Protein AF-A0A964KS45-F1 (afdb_monomer_lite)

Foldseek 3Di:
DDDDDDDDDDDDPDDDDDDDDDDDDDDDDDDDDDDDDDPPDPPPPPPPPPVPPPCPDLVVVVVVCVVVVPPPDPDDDDDPVRVVVLVVVQVVVVVVDVDRDDSVNVVVVVVVVLVVQCVVPVCPGSVNVVVVVD

Structure (mmCIF, N/CA/C/O backbone):
data_AF-A0A964KS45-F1
#
_entry.id   AF-A0A964KS45-F1
#
loop_
_atom_site.group_PDB
_atom_site.id
_atom_site.type_symbol
_atom_site.label_atom_id
_atom_site.label_alt_id
_atom_site.label_comp_id
_atom_site.label_asym_id
_atom_site.label_entity_id
_atom_site.label_seq_id
_atom_site.pdbx_PDB_ins_code
_atom_site.Cartn_x
_atom_site.Cartn_y
_atom_site.Cartn_z
_atom_site.occupancy
_atom_site.B_iso_or_equiv
_atom_site.auth_seq_id
_atom_site.auth_comp_id
_atom_site.auth_asym_id
_atom_site.auth_atom_id
_atom_site.pdbx_PDB_model_num
ATOM 1 N N . MET A 1 1 ? -44.776 -3.844 -13.456 1.00 43.22 1 MET A N 1
ATOM 2 C CA . MET A 1 1 ? -44.529 -2.908 -14.577 1.00 43.22 1 MET A CA 1
ATOM 3 C C . MET A 1 1 ? -43.074 -2.447 -14.522 1.00 43.22 1 MET A C 1
ATOM 5 O O . MET A 1 1 ? -42.723 -1.796 -13.544 1.00 43.22 1 MET A O 1
ATOM 9 N N . PRO A 1 2 ? -42.206 -2.826 -15.476 1.00 48.38 2 PRO A N 1
ATOM 10 C CA . PRO A 1 2 ? -40.793 -2.447 -15.442 1.00 48.38 2 PRO A CA 1
ATOM 11 C C . PRO A 1 2 ? -40.588 -1.006 -15.942 1.00 48.38 2 PRO A C 1
ATOM 13 O O . PRO A 1 2 ? -41.085 -0.631 -17.003 1.00 48.38 2 PRO A O 1
ATOM 16 N N . LYS A 1 3 ? -39.863 -0.188 -15.167 1.00 62.88 3 LYS A N 1
ATOM 17 C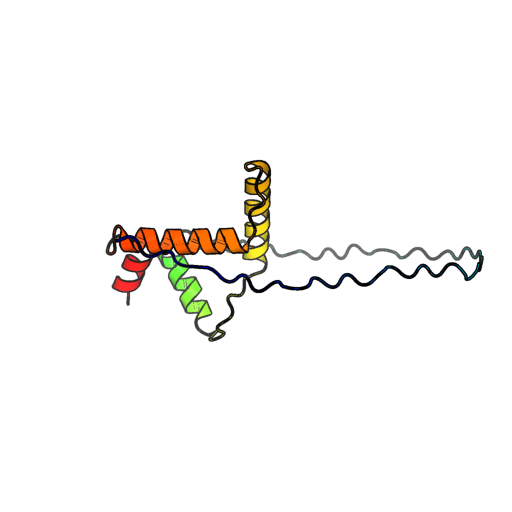 CA . LYS A 1 3 ? -39.519 1.200 -15.518 1.00 62.88 3 LYS A CA 1
ATOM 18 C C . LYS A 1 3 ? -38.271 1.213 -16.409 1.00 62.88 3 LYS A C 1
ATOM 20 O O . LYS A 1 3 ? -37.223 0.722 -16.004 1.00 62.88 3 LYS A O 1
ATOM 25 N N . ARG A 1 4 ? -38.386 1.783 -17.615 1.00 61.91 4 ARG A N 1
ATOM 26 C CA . ARG A 1 4 ? -37.251 2.071 -18.510 1.00 61.91 4 ARG A CA 1
ATOM 27 C C . ARG A 1 4 ? -36.579 3.358 -18.038 1.00 61.91 4 ARG A C 1
ATOM 29 O O . ARG A 1 4 ? -37.257 4.369 -17.879 1.00 61.91 4 ARG A O 1
ATOM 36 N N . ILE A 1 5 ? -35.269 3.319 -17.826 1.00 57.88 5 ILE A N 1
ATOM 37 C CA . ILE A 1 5 ? -34.464 4.496 -17.492 1.00 57.88 5 ILE A CA 1
ATOM 38 C C . ILE A 1 5 ? -33.704 4.882 -18.762 1.00 57.88 5 ILE A C 1
ATOM 40 O O . ILE A 1 5 ? -32.974 4.066 -19.319 1.00 57.88 5 ILE A O 1
ATOM 44 N N . SER A 1 6 ? -33.941 6.097 -19.253 1.00 56.00 6 SER A N 1
ATOM 45 C CA . SER A 1 6 ? -33.306 6.646 -20.453 1.00 56.00 6 SER A CA 1
ATOM 46 C C . SER A 1 6 ? -32.075 7.449 -20.041 1.00 56.00 6 SER A C 1
ATOM 48 O O . SER A 1 6 ? -32.208 8.488 -19.399 1.00 56.00 6 SER A O 1
ATOM 50 N N . LEU A 1 7 ? -30.882 6.981 -20.405 1.00 54.59 7 LEU A N 1
ATOM 51 C CA . LEU A 1 7 ? -29.647 7.757 -20.294 1.00 54.59 7 LEU A CA 1
ATOM 52 C C . LEU A 1 7 ? -29.535 8.673 -21.518 1.00 54.59 7 LEU A C 1
ATOM 54 O O . LEU A 1 7 ? -29.194 8.229 -22.611 1.00 54.59 7 LEU A O 1
ATOM 58 N N . GLN A 1 8 ? -29.850 9.956 -21.337 1.00 61.41 8 GLN A N 1
ATOM 59 C CA . GLN A 1 8 ? -29.495 10.998 -22.300 1.00 61.41 8 GLN A CA 1
ATOM 60 C C . GLN A 1 8 ? -27.977 11.207 -22.264 1.00 61.41 8 GLN A C 1
ATOM 62 O O . GLN A 1 8 ? -27.437 11.795 -21.326 1.00 61.41 8 GLN A O 1
ATOM 67 N N . GLY A 1 9 ? -27.293 10.699 -23.288 1.00 54.19 9 GLY A N 1
ATOM 68 C CA . GLY A 1 9 ? -25.885 10.974 -23.538 1.00 54.19 9 GLY A CA 1
ATOM 69 C C . GLY A 1 9 ? -25.685 12.433 -23.944 1.00 54.19 9 GLY A C 1
ATOM 70 O O . GLY A 1 9 ? -26.234 12.886 -24.947 1.00 54.19 9 GLY A O 1
ATOM 71 N N . LYS A 1 10 ? -24.888 13.168 -23.165 1.00 66.06 10 LYS A N 1
ATOM 72 C CA . LYS A 1 10 ? -24.292 14.437 -23.589 1.00 66.06 10 LYS A CA 1
ATOM 73 C C . LYS A 1 10 ? -23.076 14.111 -24.452 1.00 66.06 10 LYS A C 1
ATOM 75 O O . LYS A 1 10 ? -22.077 13.615 -23.937 1.00 66.06 10 LYS A O 1
ATOM 80 N N . GLY A 1 11 ? -23.198 14.354 -25.755 1.00 51.16 11 GLY A N 1
ATOM 81 C CA . GLY A 1 11 ? -22.077 14.322 -26.686 1.00 51.16 11 GLY A CA 1
ATOM 82 C C . GLY A 1 11 ? -21.039 15.367 -26.285 1.00 51.16 11 GLY A C 1
ATOM 83 O O . GLY A 1 11 ? -21.370 16.533 -26.085 1.00 51.16 11 GLY A O 1
ATOM 84 N N . VAL A 1 12 ? -19.798 14.923 -26.116 1.00 61.34 12 VAL A N 1
ATOM 85 C CA . VAL A 1 12 ? -18.627 15.796 -26.074 1.00 61.34 12 VAL A CA 1
ATOM 86 C C . VAL A 1 12 ? -18.138 15.891 -27.511 1.00 61.34 12 VAL A C 1
ATOM 88 O O . VAL A 1 12 ? -17.633 14.909 -28.054 1.00 61.34 12 VAL A O 1
ATOM 91 N N . ASP A 1 13 ? -18.332 17.055 -28.125 1.00 55.97 13 ASP A N 1
ATOM 92 C CA . ASP A 1 13 ? -17.743 17.381 -29.419 1.00 55.97 13 ASP A CA 1
ATOM 93 C C . ASP A 1 13 ? -16.223 17.471 -29.256 1.00 55.97 13 ASP A C 1
ATOM 95 O O . ASP A 1 13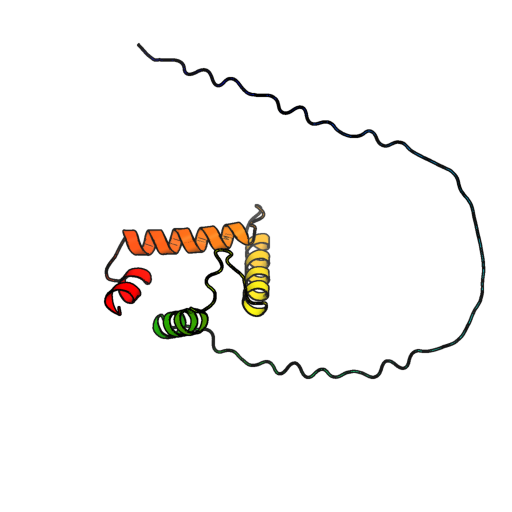 ? -15.678 18.413 -28.676 1.00 55.97 13 ASP A O 1
ATOM 99 N N . LEU A 1 14 ? -15.531 16.440 -29.737 1.00 63.56 14 LEU A N 1
ATOM 100 C CA . LEU A 1 14 ? -14.080 16.414 -29.845 1.00 63.56 14 LEU A CA 1
ATOM 101 C C . LEU A 1 14 ? -13.677 17.244 -31.066 1.00 63.56 14 LEU A C 1
ATOM 103 O O . LEU A 1 14 ? -13.714 16.779 -32.204 1.00 63.56 14 LEU A O 1
ATOM 107 N N . PHE A 1 15 ? -13.305 18.493 -30.810 1.00 62.97 15 PHE A N 1
ATOM 108 C CA . PHE A 1 15 ? -12.679 19.370 -31.792 1.00 62.97 15 PHE A CA 1
ATOM 109 C C . PHE A 1 15 ? -11.222 18.935 -32.016 1.00 62.97 15 PHE A C 1
ATOM 111 O O . PHE A 1 15 ? -10.392 19.036 -31.113 1.00 62.97 15 PHE A O 1
ATOM 118 N N . PHE A 1 16 ? -10.903 18.472 -33.224 1.00 65.31 16 PHE A N 1
ATOM 119 C CA . PHE A 1 16 ? -9.531 18.226 -33.669 1.00 65.31 16 PHE A CA 1
ATOM 120 C C . PHE A 1 16 ? -9.037 19.454 -34.448 1.00 65.31 16 PHE A C 1
ATOM 122 O O . PHE A 1 16 ? -9.608 19.758 -35.498 1.00 65.31 16 PHE A O 1
ATOM 129 N N . PRO A 1 17 ? -8.007 20.187 -33.984 1.00 51.94 17 PRO A N 1
ATOM 130 C CA . PRO A 1 17 ? -7.391 21.212 -34.810 1.00 51.94 17 PRO A CA 1
ATOM 131 C C . PRO A 1 17 ? -6.674 20.556 -35.997 1.00 51.94 17 PRO A C 1
ATOM 133 O O . PRO A 1 17 ? -5.776 19.731 -35.838 1.00 51.94 17 PRO A O 1
ATOM 136 N N . SER A 1 18 ? -7.133 20.938 -37.188 1.00 49.06 18 SER A N 1
ATOM 137 C CA . SER A 1 18 ? -6.558 20.626 -38.493 1.00 49.06 18 SER A CA 1
ATOM 138 C C . SER A 1 18 ? -5.082 21.016 -38.548 1.00 49.06 18 SER A C 1
ATOM 140 O O . SER A 1 18 ? -4.727 22.155 -38.245 1.00 49.06 18 SER A O 1
ATOM 142 N N . ALA A 1 19 ? -4.239 20.081 -38.984 1.00 53.00 19 ALA A N 1
ATOM 143 C CA . ALA A 1 19 ? -2.864 20.349 -39.372 1.00 53.00 19 ALA A CA 1
ATOM 144 C C . ALA A 1 19 ? -2.858 21.340 -40.545 1.00 53.00 19 ALA A C 1
ATOM 146 O O . ALA A 1 19 ? -3.321 21.018 -41.638 1.00 53.00 19 ALA A O 1
ATOM 147 N N . ALA A 1 20 ? -2.375 22.555 -40.300 1.00 56.38 20 ALA A N 1
ATOM 148 C CA . ALA A 1 20 ? -1.937 23.448 -41.356 1.00 56.38 20 ALA A CA 1
ATOM 149 C C . ALA A 1 20 ? -0.458 23.146 -41.611 1.00 56.38 20 ALA A C 1
ATOM 151 O O . ALA A 1 20 ? 0.400 23.393 -40.763 1.00 56.38 20 ALA A O 1
ATOM 152 N N . GLU A 1 21 ? -0.202 22.530 -42.760 1.00 53.28 21 GLU A N 1
ATOM 153 C CA . GLU A 1 21 ? 1.110 22.438 -43.383 1.00 53.28 21 GLU A CA 1
ATOM 154 C C . GLU A 1 21 ? 1.630 23.848 -43.678 1.00 53.28 21 GLU A C 1
ATOM 156 O O . GLU A 1 21 ? 0.913 24.663 -44.255 1.00 53.28 21 GLU A O 1
ATOM 161 N N . ASP A 1 22 ? 2.887 24.114 -43.328 1.00 56.19 22 ASP A N 1
ATOM 162 C CA . ASP A 1 22 ? 3.607 25.298 -43.794 1.00 56.19 22 ASP A CA 1
ATOM 163 C C . ASP A 1 22 ? 4.986 24.857 -44.323 1.00 56.19 22 ASP A C 1
ATOM 165 O O . ASP A 1 22 ? 5.893 24.555 -43.539 1.00 56.19 22 ASP A O 1
ATOM 169 N N . PRO A 1 23 ? 5.159 24.715 -45.652 1.00 60.38 23 PRO A N 1
ATOM 170 C CA . PRO A 1 23 ? 6.423 24.338 -46.258 1.00 60.38 23 PRO A CA 1
ATOM 171 C C . PRO A 1 23 ? 7.111 25.568 -46.861 1.00 60.38 23 PRO A C 1
ATOM 173 O O . PRO A 1 23 ? 6.858 25.887 -48.015 1.00 60.38 23 PRO A O 1
ATOM 176 N N . ALA A 1 24 ? 8.005 26.241 -46.123 1.00 52.78 24 ALA A N 1
ATOM 177 C CA . ALA A 1 24 ? 9.163 26.960 -46.693 1.00 52.78 24 ALA A CA 1
ATOM 178 C C . ALA A 1 24 ? 9.900 27.838 -45.667 1.00 52.78 24 ALA A C 1
ATOM 180 O O . ALA A 1 24 ? 9.436 28.920 -45.321 1.00 52.78 24 ALA A O 1
ATOM 181 N N . ARG A 1 25 ? 11.133 27.451 -45.317 1.00 53.38 25 ARG A N 1
ATOM 182 C CA . ARG A 1 25 ? 12.344 28.308 -45.333 1.00 53.38 25 ARG A CA 1
ATOM 183 C C . ARG A 1 25 ? 13.488 27.521 -44.700 1.00 53.38 25 ARG A C 1
ATOM 185 O O . ARG A 1 25 ? 13.430 27.167 -43.536 1.00 53.38 25 ARG A O 1
ATOM 192 N N . ALA A 1 26 ? 14.444 27.039 -45.478 1.00 52.41 26 ALA A N 1
ATOM 193 C CA . ALA A 1 26 ? 15.531 27.775 -46.126 1.00 52.41 26 ALA A CA 1
ATOM 194 C C . ALA A 1 26 ? 16.841 27.455 -45.396 1.00 52.41 26 ALA A C 1
ATOM 196 O O . ALA A 1 26 ? 16.993 27.658 -44.197 1.00 52.41 26 ALA A O 1
ATOM 197 N N . ARG A 1 27 ? 17.743 26.897 -46.197 1.00 56.50 27 ARG A N 1
ATOM 198 C CA . ARG A 1 27 ? 19.125 26.519 -45.928 1.00 56.50 27 ARG A CA 1
ATOM 199 C C . ARG A 1 27 ? 19.905 27.617 -45.202 1.00 56.50 27 ARG A C 1
ATOM 201 O O . ARG A 1 27 ? 19.855 28.764 -45.631 1.00 56.50 27 ARG A O 1
ATOM 208 N N . SER A 1 28 ? 20.736 27.197 -44.253 1.00 54.59 28 SER A N 1
ATOM 209 C CA . SER A 1 28 ? 22.067 27.771 -44.047 1.00 54.59 28 SER A CA 1
ATOM 210 C C . SER A 1 28 ? 23.029 26.648 -43.678 1.00 54.59 28 SER A C 1
ATOM 212 O O . SER A 1 28 ? 22.979 26.089 -42.586 1.00 54.59 28 SER A O 1
ATOM 214 N N . GLU A 1 29 ? 23.878 26.310 -44.642 1.00 55.66 29 GLU A N 1
ATOM 215 C CA . GLU A 1 29 ? 25.140 25.616 -44.437 1.00 55.66 29 GLU A CA 1
ATOM 216 C C . GLU A 1 29 ? 26.107 26.590 -43.749 1.00 55.66 29 GLU A C 1
ATOM 218 O O . GLU A 1 29 ? 26.317 27.700 -44.236 1.00 55.66 29 GLU A O 1
ATOM 223 N N . SER A 1 30 ? 26.732 26.185 -42.643 1.00 52.69 30 SER A N 1
ATOM 224 C CA . SER A 1 30 ? 28.032 26.740 -42.262 1.00 52.69 30 SER A CA 1
ATOM 225 C C . SER A 1 30 ? 28.881 25.669 -41.591 1.00 52.69 30 SER A C 1
ATOM 227 O O . SER A 1 30 ? 28.704 25.327 -40.421 1.00 52.69 30 SER A O 1
ATOM 229 N N . SER A 1 31 ? 29.803 25.141 -42.380 1.00 54.69 31 SER A N 1
ATOM 230 C CA . SER A 1 31 ? 30.927 24.313 -41.976 1.00 54.69 31 SER A CA 1
ATOM 231 C C . SER A 1 31 ? 31.907 25.130 -41.130 1.00 54.69 31 SER A C 1
ATOM 233 O O . SER A 1 31 ? 32.339 26.203 -41.545 1.00 54.69 31 SER A O 1
ATOM 235 N N . GLY A 1 32 ? 32.314 24.589 -39.985 1.00 45.62 32 GLY A N 1
ATOM 236 C CA . GLY A 1 32 ? 33.450 25.080 -39.208 1.00 45.62 32 GLY A CA 1
ATOM 237 C C . GLY A 1 32 ? 33.946 23.990 -38.255 1.00 45.62 32 GLY A C 1
ATOM 238 O O . GLY A 1 32 ? 33.189 23.605 -37.365 1.00 45.62 32 GLY A O 1
ATOM 239 N N . PRO A 1 33 ? 35.172 23.456 -38.425 1.00 60.62 33 PRO A N 1
ATOM 240 C CA . PRO A 1 33 ? 35.769 22.527 -37.480 1.00 60.62 33 PRO A CA 1
ATOM 241 C C . PRO A 1 33 ? 36.536 23.332 -36.426 1.00 60.62 33 PRO A C 1
ATOM 243 O O . PRO A 1 33 ? 37.543 23.967 -36.733 1.00 60.62 33 PRO A O 1
ATOM 246 N N . ALA A 1 34 ? 36.054 23.320 -35.185 1.00 52.81 34 ALA A N 1
ATOM 247 C CA . ALA A 1 34 ? 36.781 23.865 -34.047 1.00 52.81 34 ALA A CA 1
ATOM 248 C C . ALA A 1 34 ? 36.879 22.797 -32.958 1.00 52.81 34 ALA A C 1
ATOM 250 O O . ALA A 1 34 ? 35.946 22.519 -32.209 1.00 52.81 34 ALA A O 1
ATOM 251 N N . ASP A 1 35 ? 38.050 22.183 -32.981 1.00 54.91 35 ASP A N 1
ATOM 252 C CA . ASP A 1 35 ? 38.707 21.410 -31.947 1.00 54.91 35 ASP A CA 1
ATOM 253 C C . ASP A 1 35 ? 38.553 22.059 -30.558 1.00 54.91 35 ASP A C 1
ATOM 255 O O . ASP A 1 35 ? 39.020 23.175 -30.328 1.00 54.91 35 ASP A O 1
ATOM 259 N N . ALA A 1 36 ? 37.867 21.373 -29.645 1.00 53.16 36 ALA A N 1
ATOM 260 C CA . ALA A 1 36 ? 37.942 21.608 -28.204 1.00 53.16 36 ALA A CA 1
ATOM 261 C C . ALA A 1 36 ? 37.324 20.408 -27.478 1.00 53.16 36 ALA A C 1
ATOM 263 O O . ALA A 1 36 ? 36.131 20.375 -27.178 1.00 53.16 36 ALA A O 1
ATOM 264 N N . ALA A 1 37 ? 38.150 19.398 -27.217 1.00 64.38 37 ALA A N 1
ATOM 265 C CA . ALA A 1 37 ? 37.815 18.280 -26.350 1.00 64.38 37 ALA A CA 1
ATOM 266 C C . ALA A 1 37 ? 37.461 18.774 -24.929 1.00 64.38 37 ALA A C 1
ATOM 268 O O . ALA A 1 37 ? 38.327 19.336 -24.251 1.00 64.38 37 ALA A O 1
ATOM 269 N N . PRO A 1 38 ? 36.240 18.534 -24.416 1.00 56.44 38 PRO A N 1
ATOM 270 C CA . PRO A 1 38 ? 35.984 18.680 -22.998 1.00 56.44 38 PRO A CA 1
ATOM 271 C C . PRO A 1 38 ? 36.552 17.453 -22.285 1.00 56.44 38 PRO A C 1
ATOM 273 O O . PRO A 1 38 ? 36.071 16.328 -22.438 1.00 56.44 38 PRO A O 1
ATOM 276 N N . GLN A 1 39 ? 37.601 17.676 -21.495 1.00 56.53 39 GLN A N 1
ATOM 277 C CA . GLN A 1 39 ? 38.064 16.726 -20.493 1.00 56.53 39 GLN A CA 1
ATOM 278 C C . GLN A 1 39 ? 36.934 16.507 -19.481 1.00 56.53 39 GLN A C 1
ATOM 280 O O . GLN A 1 39 ? 36.769 17.259 -18.521 1.00 56.53 39 GLN A O 1
ATOM 285 N N . HIS A 1 40 ? 36.125 15.478 -19.720 1.00 54.22 40 HIS A N 1
ATOM 286 C CA . HIS A 1 40 ? 35.169 14.970 -18.752 1.00 54.22 40 HIS A CA 1
ATOM 287 C C . HIS A 1 40 ? 35.946 14.353 -17.590 1.00 54.22 40 HIS A C 1
ATOM 289 O O . HIS A 1 40 ? 36.324 13.183 -17.612 1.00 54.22 40 HIS A O 1
ATOM 295 N N . ALA A 1 41 ? 36.195 15.161 -16.562 1.00 58.75 41 ALA A N 1
ATOM 296 C CA . ALA A 1 41 ? 36.552 14.653 -15.253 1.00 58.75 41 ALA A CA 1
ATOM 297 C C . ALA A 1 41 ? 35.420 13.720 -14.785 1.00 58.75 41 ALA A C 1
ATOM 299 O O . ALA A 1 41 ? 34.263 14.156 -14.738 1.00 58.75 41 ALA A O 1
ATOM 300 N N . PRO A 1 42 ? 35.700 12.451 -14.439 1.00 57.69 42 PRO A N 1
ATOM 301 C CA . PRO A 1 42 ? 34.702 11.610 -13.809 1.00 57.69 42 PRO A CA 1
ATOM 302 C C . PRO A 1 42 ? 34.444 12.183 -12.414 1.00 57.69 42 PRO A C 1
ATOM 304 O O . PRO A 1 42 ? 35.179 11.911 -11.465 1.00 57.69 42 PRO A O 1
ATOM 307 N N . SER A 1 43 ? 33.396 13.002 -12.285 1.00 51.91 43 SER A N 1
ATOM 308 C CA . SER A 1 43 ? 32.762 13.246 -10.992 1.00 51.91 43 SER A CA 1
ATOM 309 C C . SER A 1 43 ? 32.199 11.914 -10.531 1.00 51.91 43 SER A C 1
ATOM 311 O O . SER A 1 43 ? 31.069 11.545 -10.840 1.00 51.91 43 SER A O 1
ATOM 313 N N . ALA A 1 44 ? 33.033 11.162 -9.819 1.00 57.22 44 ALA A N 1
ATOM 314 C CA . ALA A 1 44 ? 32.618 10.040 -9.011 1.00 57.22 44 ALA A CA 1
ATOM 315 C C . ALA A 1 44 ? 31.795 10.609 -7.851 1.00 57.22 44 ALA A C 1
ATOM 317 O O . ALA A 1 44 ? 32.266 10.724 -6.718 1.00 57.22 44 ALA A O 1
ATOM 318 N N . THR A 1 45 ? 30.555 10.997 -8.150 1.00 53.06 45 THR A N 1
ATOM 319 C CA . THR A 1 45 ? 29.512 11.154 -7.151 1.00 53.06 45 THR A CA 1
ATOM 320 C C . THR A 1 45 ? 29.324 9.768 -6.566 1.00 53.06 45 THR A C 1
ATOM 322 O O . THR A 1 45 ? 28.597 8.933 -7.099 1.00 53.06 45 THR A O 1
ATOM 325 N N . ARG A 1 46 ? 30.074 9.484 -5.499 1.00 51.94 46 ARG A N 1
ATOM 326 C CA . ARG A 1 46 ? 29.797 8.375 -4.599 1.00 51.94 46 ARG A CA 1
ATOM 327 C C . ARG A 1 46 ? 28.397 8.629 -4.058 1.00 51.94 46 ARG A C 1
ATOM 329 O O . ARG A 1 46 ? 28.238 9.319 -3.056 1.00 51.94 46 ARG A O 1
ATOM 336 N N . SER A 1 47 ? 27.393 8.101 -4.755 1.00 46.19 47 SER A N 1
ATOM 337 C CA . SER A 1 47 ? 26.082 7.843 -4.186 1.00 46.19 47 SER A CA 1
ATOM 338 C C . SER A 1 47 ? 26.335 6.952 -2.990 1.00 46.19 47 SER A C 1
ATOM 340 O O . SER A 1 47 ? 26.593 5.756 -3.116 1.00 46.19 47 SER A O 1
ATOM 342 N N . ILE A 1 48 ? 26.359 7.576 -1.819 1.00 53.06 48 ILE A N 1
ATOM 343 C CA . ILE A 1 48 ? 26.292 6.879 -0.552 1.00 53.06 48 ILE A CA 1
ATOM 344 C C . ILE A 1 48 ? 24.911 6.230 -0.585 1.00 53.06 48 ILE A C 1
ATOM 346 O O . ILE A 1 48 ? 23.907 6.872 -0.282 1.00 53.06 48 ILE A O 1
ATOM 350 N N . MET A 1 49 ? 24.856 4.982 -1.061 1.00 48.31 49 MET A N 1
ATOM 351 C CA . MET A 1 49 ? 23.708 4.103 -0.898 1.00 48.31 49 MET A CA 1
ATOM 352 C C . MET A 1 49 ? 23.548 3.925 0.604 1.00 48.31 49 MET A C 1
ATOM 354 O O . MET A 1 49 ? 24.092 3.007 1.214 1.00 48.31 49 MET A O 1
ATOM 358 N N . HIS A 1 50 ? 22.833 4.854 1.230 1.00 47.75 50 HIS A N 1
ATOM 359 C CA . HIS A 1 50 ? 22.219 4.586 2.505 1.00 47.75 50 HIS A CA 1
ATOM 360 C C . HIS A 1 50 ? 21.240 3.456 2.228 1.00 47.75 50 HIS A C 1
ATOM 362 O O . HIS A 1 50 ? 20.160 3.682 1.687 1.00 47.75 50 HIS A O 1
ATOM 368 N N . ALA A 1 51 ? 21.667 2.234 2.544 1.00 45.59 51 ALA A N 1
ATOM 369 C CA . ALA A 1 51 ? 20.803 1.080 2.658 1.00 45.59 51 ALA A CA 1
ATOM 370 C C . ALA A 1 51 ? 19.774 1.414 3.740 1.00 45.59 51 ALA A C 1
ATOM 372 O O . ALA A 1 51 ? 19.964 1.141 4.923 1.00 45.59 51 ALA A O 1
ATOM 373 N N . ARG A 1 52 ? 18.719 2.127 3.346 1.00 55.78 52 ARG A N 1
ATOM 374 C CA . ARG A 1 52 ? 17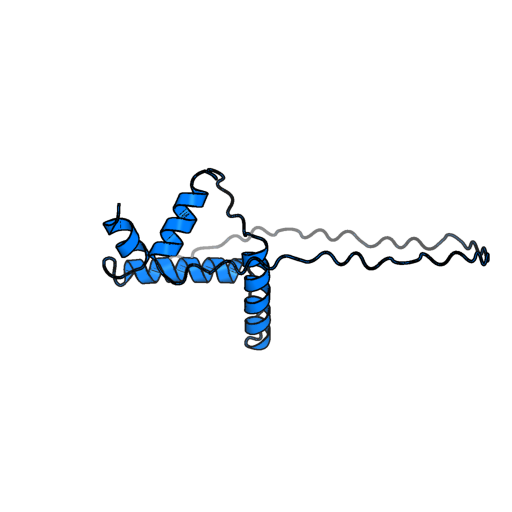.566 2.367 4.191 1.00 55.78 52 ARG A CA 1
ATOM 375 C C . ARG A 1 52 ? 16.933 1.002 4.360 1.00 55.78 52 ARG A C 1
ATOM 377 O O . ARG A 1 52 ? 16.403 0.432 3.415 1.00 55.78 52 ARG A O 1
ATOM 384 N N . THR A 1 53 ? 17.083 0.435 5.547 1.00 57.66 53 THR A N 1
ATOM 385 C CA . THR A 1 53 ? 16.348 -0.750 5.961 1.00 57.66 53 THR A CA 1
ATOM 386 C C . THR A 1 53 ? 14.874 -0.432 5.803 1.00 57.66 53 THR A C 1
ATOM 388 O O . THR A 1 53 ? 14.344 0.490 6.424 1.00 57.66 53 THR A O 1
ATOM 391 N N . HIS A 1 54 ? 14.231 -1.137 4.882 1.00 57.62 54 HIS A N 1
ATOM 392 C CA . HIS A 1 54 ? 12.812 -0.946 4.669 1.00 57.62 54 HIS A CA 1
ATOM 393 C C . HIS A 1 54 ? 12.073 -1.464 5.886 1.00 57.62 54 HIS A C 1
ATOM 395 O O . HIS A 1 54 ? 12.482 -2.484 6.443 1.00 57.62 54 HIS A O 1
ATOM 401 N N . PRO A 1 55 ? 11.009 -0.772 6.302 1.00 64.81 55 PRO A N 1
ATOM 402 C CA . PRO A 1 55 ? 10.184 -1.254 7.384 1.00 64.81 55 PRO A CA 1
ATOM 403 C C . PRO A 1 55 ? 9.546 -2.579 6.954 1.00 64.81 55 PRO A C 1
ATOM 405 O O . PRO A 1 55 ? 8.639 -2.600 6.126 1.00 64.81 55 PRO A O 1
ATOM 408 N N . THR A 1 56 ? 10.071 -3.692 7.460 1.00 66.75 56 THR A N 1
ATOM 409 C CA . THR A 1 56 ? 9.534 -5.041 7.218 1.00 66.75 56 THR A CA 1
ATOM 410 C C . THR A 1 56 ? 8.524 -5.437 8.289 1.00 66.75 56 THR A C 1
ATOM 412 O O . THR A 1 56 ? 7.756 -6.375 8.090 1.00 66.75 56 THR A O 1
ATOM 415 N N . SER A 1 57 ? 8.496 -4.710 9.410 1.00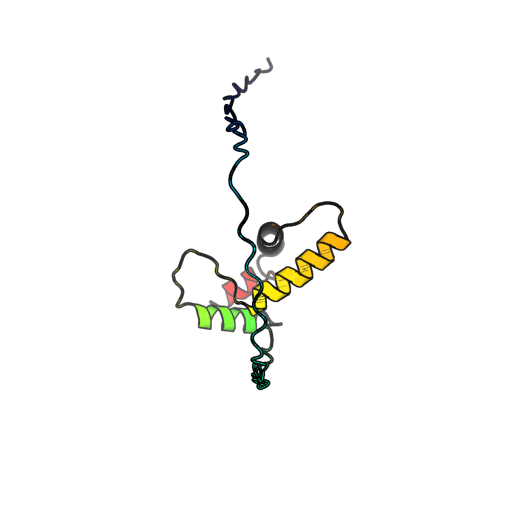 76.56 57 SER A N 1
ATOM 416 C CA . SER A 1 57 ? 7.539 -4.901 10.493 1.00 76.56 57 SER A CA 1
ATOM 417 C C . SER A 1 57 ? 6.499 -3.778 10.541 1.00 76.56 57 SER A C 1
ATOM 419 O O . SER A 1 57 ? 6.752 -2.638 10.139 1.00 76.56 57 SER A O 1
ATOM 421 N N . ALA A 1 58 ? 5.321 -4.087 11.090 1.00 72.25 58 ALA A N 1
ATOM 422 C CA . ALA A 1 58 ? 4.291 -3.086 11.377 1.00 72.25 58 ALA A CA 1
ATOM 423 C C . ALA A 1 58 ? 4.814 -1.972 12.307 1.00 72.25 58 ALA A C 1
ATOM 425 O O . ALA A 1 58 ? 4.422 -0.814 12.176 1.00 72.25 58 ALA A O 1
ATOM 426 N N . ASP A 1 59 ? 5.743 -2.314 13.205 1.00 74.38 59 ASP A N 1
ATOM 427 C CA . ASP A 1 59 ? 6.408 -1.378 14.113 1.00 74.38 59 ASP A CA 1
ATOM 428 C C . ASP A 1 59 ? 7.295 -0.372 13.379 1.00 74.38 59 ASP A C 1
ATOM 430 O O . ASP A 1 59 ? 7.261 0.826 13.671 1.00 74.38 59 ASP A O 1
ATOM 434 N N . ASP A 1 60 ? 8.048 -0.828 12.382 1.00 78.69 60 ASP A N 1
ATOM 435 C CA . ASP A 1 60 ? 8.890 0.053 11.579 1.00 78.69 60 ASP A CA 1
ATOM 436 C C . ASP A 1 60 ? 8.047 0.947 10.661 1.00 78.69 60 ASP A C 1
ATOM 438 O O . ASP A 1 60 ? 8.387 2.115 10.461 1.00 78.69 60 ASP A O 1
ATOM 442 N N . LEU A 1 61 ? 6.920 0.436 10.142 1.00 74.12 61 LEU A N 1
ATOM 443 C CA . LEU A 1 61 ? 5.964 1.226 9.356 1.00 74.12 61 LEU A CA 1
ATOM 444 C C . LEU A 1 61 ? 5.362 2.348 10.203 1.00 74.12 61 LEU A C 1
ATOM 446 O O . LEU A 1 61 ? 5.335 3.502 9.773 1.00 74.12 61 LEU A O 1
ATOM 450 N N . LEU A 1 62 ? 4.938 2.032 11.428 1.00 75.31 62 LEU A N 1
ATOM 451 C CA . LEU A 1 62 ? 4.399 3.017 12.359 1.00 75.31 62 LEU A CA 1
ATOM 452 C C . LEU A 1 62 ? 5.448 4.062 12.746 1.00 75.31 62 LEU A C 1
ATOM 454 O O . LEU A 1 62 ? 5.160 5.261 12.760 1.00 75.31 62 LEU A O 1
ATOM 458 N N . ARG A 1 63 ? 6.685 3.629 13.010 1.00 79.12 63 ARG A N 1
ATOM 459 C CA . ARG A 1 63 ? 7.816 4.524 13.292 1.00 79.12 63 ARG A CA 1
ATOM 460 C C . ARG A 1 63 ? 8.115 5.446 12.109 1.00 79.12 63 ARG A C 1
ATOM 462 O O . ARG A 1 63 ? 8.351 6.637 12.296 1.00 79.12 63 ARG A O 1
ATOM 469 N N . ALA A 1 64 ? 8.069 4.922 10.888 1.00 75.69 64 ALA A N 1
ATOM 470 C CA . ALA A 1 64 ? 8.260 5.711 9.677 1.00 75.69 64 ALA A CA 1
ATOM 471 C C . ALA A 1 64 ? 7.120 6.721 9.457 1.00 75.69 64 ALA A C 1
ATOM 473 O O . ALA A 1 64 ? 7.385 7.858 9.065 1.00 75.69 64 ALA A O 1
ATOM 474 N N . LEU A 1 65 ? 5.867 6.339 9.733 1.00 74.25 65 LEU A N 1
ATOM 475 C CA . LEU A 1 65 ? 4.701 7.225 9.630 1.00 74.25 65 LEU A CA 1
ATOM 476 C C . LEU A 1 65 ? 4.734 8.345 10.675 1.00 74.25 65 LEU A C 1
ATOM 478 O O . LEU A 1 65 ? 4.545 9.510 10.330 1.00 74.25 65 LEU A O 1
ATOM 482 N N . SER A 1 66 ? 5.035 8.015 11.930 1.00 72.06 66 SER A N 1
ATOM 483 C CA . SER A 1 66 ? 5.152 8.990 13.025 1.00 72.06 66 SER A CA 1
ATOM 484 C C . SER A 1 66 ? 6.322 9.959 12.818 1.00 72.06 66 SER A C 1
ATOM 486 O O . SER A 1 66 ? 6.167 11.163 13.013 1.00 72.06 66 SER A O 1
ATOM 488 N N . ALA A 1 67 ? 7.461 9.489 12.296 1.00 73.31 67 ALA A N 1
ATOM 489 C CA . ALA A 1 67 ? 8.563 10.369 11.893 1.00 73.31 67 ALA A CA 1
ATOM 490 C C . ALA A 1 67 ? 8.171 11.345 10.763 1.00 73.31 67 ALA A C 1
ATOM 492 O O . ALA A 1 67 ? 8.702 12.454 10.679 1.00 73.31 67 ALA A O 1
ATOM 493 N N . LYS A 1 68 ? 7.222 10.954 9.903 1.00 67.31 68 LYS A N 1
ATOM 494 C CA . LYS A 1 68 ? 6.714 11.747 8.771 1.00 67.31 68 LYS A CA 1
ATOM 495 C C . LYS A 1 68 ? 5.463 12.583 9.111 1.00 67.31 68 LYS A C 1
ATOM 497 O O . LYS A 1 68 ? 5.011 13.352 8.262 1.00 67.31 68 LYS A O 1
ATOM 502 N N . GLN A 1 69 ? 4.944 12.516 10.345 1.00 56.12 69 GLN A N 1
ATOM 503 C CA . GLN A 1 69 ? 3.665 13.106 10.792 1.00 56.12 69 GLN A CA 1
ATOM 504 C C . GLN A 1 69 ? 3.581 14.645 10.686 1.00 56.12 69 GLN A C 1
ATOM 506 O O . GLN A 1 69 ? 2.524 15.234 10.888 1.00 56.12 69 GLN A O 1
ATOM 511 N N . ARG A 1 70 ? 4.674 15.326 10.318 1.00 54.19 70 ARG A N 1
ATOM 512 C CA . ARG A 1 70 ? 4.699 16.781 10.090 1.00 54.19 70 ARG A CA 1
ATOM 513 C C . ARG A 1 70 ? 4.283 17.225 8.684 1.00 54.19 70 ARG A C 1
ATOM 515 O O . ARG A 1 70 ? 4.200 18.424 8.435 1.00 54.19 70 ARG A O 1
ATOM 522 N N . LEU A 1 71 ? 3.992 16.301 7.770 1.00 52.19 71 LEU A N 1
ATOM 523 C CA . LEU A 1 71 ? 3.529 16.626 6.419 1.00 52.19 71 LEU A CA 1
ATOM 524 C C . LEU A 1 71 ? 1.996 16.625 6.375 1.00 52.19 71 LEU A C 1
ATOM 526 O O . LEU A 1 71 ? 1.376 15.728 5.817 1.00 52.19 71 LEU A O 1
ATOM 530 N N . ALA A 1 72 ? 1.381 17.663 6.942 1.00 54.44 72 ALA A N 1
ATOM 531 C CA . ALA A 1 72 ? -0.060 17.935 6.865 1.00 54.44 72 ALA A CA 1
ATOM 532 C C . ALA A 1 72 ? -0.537 18.330 5.443 1.00 54.44 72 ALA A C 1
ATOM 534 O O . ALA A 1 72 ? -1.477 19.104 5.282 1.00 54.44 72 ALA A O 1
ATOM 535 N N . SER A 1 73 ? 0.131 17.849 4.390 1.00 57.50 73 SER A N 1
ATOM 536 C CA . SER A 1 73 ? -0.281 18.087 3.010 1.00 57.50 73 SER A CA 1
ATOM 537 C C . SER A 1 73 ? -1.220 16.974 2.567 1.00 57.50 73 SER A C 1
ATOM 539 O O . SER A 1 73 ? -0.829 15.810 2.580 1.00 57.50 73 SER A O 1
ATOM 541 N N . SER A 1 74 ? -2.416 17.321 2.086 1.00 60.50 74 SER A N 1
ATOM 542 C CA . SER A 1 74 ? -3.387 16.349 1.554 1.00 60.50 74 SER A CA 1
ATOM 543 C C . SER A 1 74 ? -2.934 15.654 0.258 1.00 60.50 74 SER A C 1
ATOM 545 O O . SER A 1 74 ? -3.698 14.904 -0.344 1.00 60.50 74 SER A O 1
ATOM 547 N N . THR A 1 75 ? -1.714 15.925 -0.213 1.00 74.12 75 THR A N 1
ATOM 548 C CA . THR A 1 75 ? -1.109 15.281 -1.378 1.00 74.12 75 THR A CA 1
ATOM 549 C C . THR A 1 75 ? -0.187 14.157 -0.927 1.00 74.12 75 THR A C 1
ATOM 551 O O . THR A 1 75 ? 0.828 14.420 -0.279 1.00 74.12 75 THR A O 1
ATOM 554 N N . PHE A 1 76 ? -0.504 12.924 -1.313 1.00 75.12 76 PHE A N 1
ATOM 555 C CA . PHE A 1 76 ? 0.405 11.794 -1.161 1.00 75.12 76 PHE A CA 1
ATOM 556 C C . PHE A 1 76 ? 1.643 12.011 -2.046 1.00 75.12 76 PHE A C 1
ATOM 558 O O . PHE A 1 76 ? 1.513 12.232 -3.251 1.00 75.12 76 PHE A O 1
ATOM 565 N N . ARG A 1 77 ? 2.843 11.990 -1.455 1.00 83.12 77 ARG A N 1
ATOM 566 C CA . ARG A 1 77 ? 4.110 12.167 -2.179 1.00 83.12 77 ARG A CA 1
ATOM 567 C C . ARG A 1 77 ? 4.999 10.954 -1.961 1.00 83.12 77 ARG A C 1
ATOM 569 O O . ARG A 1 77 ? 5.358 10.662 -0.823 1.00 83.12 77 ARG A O 1
ATOM 576 N N . PHE A 1 78 ? 5.376 10.305 -3.056 1.00 83.31 78 PHE A N 1
ATOM 577 C CA . PHE A 1 78 ? 6.378 9.247 -3.038 1.00 83.31 78 PHE A CA 1
ATOM 578 C C . PHE A 1 78 ? 7.755 9.838 -2.752 1.00 83.31 78 PHE A C 1
ATOM 580 O O . PHE A 1 78 ? 8.110 10.906 -3.261 1.00 83.31 78 PHE A O 1
ATOM 587 N N . GLN A 1 79 ? 8.542 9.127 -1.956 1.00 84.62 79 GLN A N 1
ATOM 588 C CA . GLN A 1 79 ? 9.986 9.319 -1.939 1.00 84.62 79 GLN A CA 1
ATOM 589 C C . GLN A 1 79 ? 10.594 8.803 -3.256 1.00 84.62 79 GLN A C 1
ATOM 591 O O . GLN A 1 79 ? 10.023 7.894 -3.860 1.00 84.62 79 GLN A O 1
ATOM 596 N N . PRO A 1 80 ? 11.754 9.325 -3.695 1.00 85.38 80 PRO A N 1
ATOM 597 C CA . PRO A 1 80 ? 12.437 8.829 -4.894 1.00 85.38 80 PRO A CA 1
ATOM 598 C C . PRO A 1 80 ? 12.640 7.305 -4.868 1.00 85.38 80 PRO A C 1
ATOM 600 O O . PRO A 1 80 ? 12.215 6.620 -5.792 1.00 85.38 80 PRO A O 1
ATOM 603 N N . ASP A 1 81 ? 13.134 6.772 -3.746 1.00 84.31 81 ASP A N 1
ATOM 604 C CA . ASP A 1 81 ? 13.357 5.331 -3.549 1.00 84.31 81 ASP A CA 1
ATOM 605 C C . ASP A 1 81 ? 12.057 4.501 -3.651 1.00 84.31 81 ASP A C 1
ATOM 607 O O . ASP A 1 81 ? 12.069 3.347 -4.079 1.00 84.31 81 ASP A O 1
ATOM 611 N N . GLU A 1 82 ? 10.919 5.064 -3.222 1.00 87.69 82 GLU A N 1
ATOM 612 C CA . GLU A 1 82 ? 9.603 4.412 -3.316 1.00 87.69 82 GLU A CA 1
ATOM 613 C C . GLU A 1 82 ? 9.118 4.392 -4.773 1.00 87.69 82 GLU A C 1
ATOM 615 O O . GLU A 1 82 ? 8.539 3.402 -5.221 1.00 87.69 82 GLU A O 1
ATOM 620 N N . LEU A 1 83 ? 9.381 5.470 -5.518 1.00 91.19 83 LEU A N 1
ATOM 621 C CA . LEU A 1 83 ? 9.002 5.595 -6.920 1.00 91.19 83 LEU A CA 1
ATOM 622 C C . LEU A 1 83 ? 9.792 4.629 -7.808 1.00 91.19 83 LEU A C 1
ATOM 624 O O . LEU A 1 83 ? 9.177 3.940 -8.616 1.00 91.19 83 LEU A O 1
ATOM 628 N N . GLU A 1 84 ? 11.109 4.528 -7.609 1.00 92.50 84 GLU A N 1
ATOM 629 C CA . GLU A 1 84 ? 11.976 3.596 -8.347 1.00 92.50 84 GLU A CA 1
ATOM 630 C C . GLU A 1 84 ? 11.523 2.140 -8.179 1.00 92.50 84 GLU A C 1
ATOM 632 O O . GLU A 1 84 ? 11.539 1.353 -9.120 1.00 92.50 84 GLU A O 1
ATOM 637 N N . ARG A 1 85 ? 11.047 1.767 -6.989 1.00 89.88 85 ARG A N 1
ATOM 638 C CA . ARG A 1 85 ? 10.523 0.413 -6.742 1.00 89.88 85 ARG A CA 1
ATOM 639 C C . ARG A 1 85 ? 9.185 0.173 -7.396 1.00 89.88 85 ARG A C 1
ATOM 641 O O . ARG A 1 85 ? 8.941 -0.917 -7.900 1.00 89.88 85 ARG A O 1
ATOM 648 N N . LEU A 1 86 ? 8.311 1.175 -7.356 1.00 92.94 86 LEU A N 1
ATOM 649 C CA . LEU A 1 86 ? 7.048 1.101 -8.072 1.00 92.94 86 LEU A CA 1
ATOM 650 C C . LEU A 1 86 ? 7.285 0.960 -9.573 1.00 92.94 86 LEU A C 1
ATOM 652 O O . LEU A 1 86 ? 6.545 0.217 -10.202 1.00 92.94 86 LEU A O 1
ATOM 656 N N . ASP A 1 87 ? 8.310 1.612 -10.130 1.00 94.75 87 ASP A N 1
ATOM 657 C CA . ASP A 1 87 ? 8.716 1.412 -11.524 1.00 94.75 87 ASP A CA 1
ATOM 658 C C . ASP A 1 87 ? 9.094 -0.046 -11.802 1.00 94.75 87 ASP A C 1
ATOM 660 O O . ASP A 1 87 ? 8.506 -0.653 -12.693 1.00 94.75 87 ASP A O 1
ATOM 664 N N . VAL A 1 88 ? 9.960 -0.648 -10.979 1.00 95.75 88 VAL A N 1
ATOM 665 C CA . VAL A 1 88 ? 10.336 -2.069 -11.127 1.00 95.75 88 VAL A CA 1
ATOM 666 C C . VAL A 1 88 ? 9.108 -2.987 -11.093 1.00 95.75 88 VAL A C 1
ATOM 668 O O . VAL A 1 88 ? 8.954 -3.843 -11.959 1.00 95.75 88 VAL A O 1
ATOM 671 N N . ILE A 1 89 ? 8.193 -2.782 -10.140 1.00 95.31 89 ILE A N 1
ATOM 672 C CA . ILE A 1 89 ? 6.977 -3.603 -10.013 1.00 95.31 89 ILE A CA 1
ATOM 673 C C . ILE A 1 89 ? 6.034 -3.399 -11.210 1.00 95.31 89 ILE A C 1
ATOM 675 O O . ILE A 1 89 ? 5.440 -4.358 -11.705 1.00 95.31 89 ILE A O 1
ATOM 679 N N . VAL A 1 90 ? 5.866 -2.157 -11.681 1.00 94.81 90 VAL A N 1
ATOM 680 C CA . VAL A 1 90 ? 5.044 -1.856 -12.866 1.00 94.81 90 VAL A CA 1
ATOM 681 C C . VAL A 1 90 ? 5.624 -2.526 -14.104 1.00 94.81 90 VAL A C 1
ATOM 683 O O . VAL A 1 90 ? 4.860 -3.085 -14.896 1.00 94.81 90 VAL A O 1
ATOM 686 N N . ASP A 1 91 ? 6.944 -2.495 -14.263 1.00 94.69 91 ASP A N 1
ATOM 687 C CA . ASP A 1 91 ? 7.622 -3.151 -15.372 1.00 94.69 91 ASP A CA 1
ATOM 688 C C . ASP A 1 91 ? 7.400 -4.664 -15.304 1.00 94.69 91 ASP A C 1
ATOM 690 O O . ASP A 1 91 ? 6.904 -5.241 -16.271 1.00 94.69 91 ASP A O 1
ATOM 694 N N . GLU A 1 92 ? 7.651 -5.308 -14.161 1.00 95.56 92 GLU A N 1
ATOM 695 C CA . GLU A 1 92 ? 7.412 -6.748 -13.966 1.00 95.56 92 GLU A CA 1
ATOM 696 C C . GLU A 1 92 ? 5.967 -7.151 -14.300 1.00 95.56 92 GLU A C 1
ATOM 698 O O . GLU A 1 92 ? 5.728 -8.094 -15.063 1.00 95.56 92 GLU A O 1
ATOM 703 N N . LEU A 1 93 ? 4.983 -6.398 -13.803 1.00 94.50 93 LEU A N 1
ATOM 704 C CA . LEU A 1 93 ? 3.568 -6.667 -14.067 1.00 94.50 93 LEU A CA 1
ATOM 705 C C . LEU A 1 93 ? 3.174 -6.419 -15.523 1.00 94.50 93 LEU A C 1
ATOM 707 O O . LEU A 1 93 ? 2.325 -7.137 -16.053 1.00 94.50 93 LEU A O 1
ATOM 711 N N . SER A 1 94 ? 3.790 -5.439 -16.184 1.00 92.94 94 SER A N 1
ATOM 712 C CA . SER A 1 94 ? 3.551 -5.158 -17.604 1.00 92.94 94 SER A CA 1
ATOM 713 C C . SER A 1 94 ? 4.103 -6.256 -18.513 1.00 92.94 94 SER A C 1
ATOM 715 O O . SER A 1 94 ? 3.567 -6.468 -19.598 1.00 92.94 94 SER A O 1
ATOM 717 N N . HIS A 1 95 ? 5.138 -6.982 -18.078 1.00 94.19 95 HIS A N 1
ATOM 718 C CA . HIS A 1 95 ? 5.623 -8.173 -18.782 1.00 94.19 95 HIS A CA 1
ATOM 719 C C . HIS A 1 95 ? 4.705 -9.383 -18.554 1.00 94.19 95 HIS A C 1
ATOM 721 O O . HIS A 1 95 ? 4.513 -10.189 -19.464 1.00 94.19 95 HIS A O 1
ATOM 727 N N . ALA A 1 96 ? 4.121 -9.510 -17.358 1.00 95.12 96 ALA A N 1
ATOM 728 C CA . ALA A 1 96 ? 3.241 -10.625 -17.005 1.00 95.12 96 ALA A CA 1
ATOM 729 C C . ALA A 1 96 ? 1.809 -10.486 -17.554 1.00 95.12 96 ALA A C 1
ATOM 731 O O . ALA A 1 96 ? 1.129 -11.492 -17.778 1.00 95.12 96 ALA A O 1
ATOM 732 N N . HIS A 1 97 ? 1.329 -9.257 -17.769 1.00 92.00 97 HIS A N 1
ATOM 733 C CA . HIS A 1 97 ? -0.054 -8.990 -18.152 1.00 92.00 97 HIS A CA 1
ATOM 734 C C . HIS A 1 97 ? -0.160 -8.154 -19.436 1.00 92.00 97 HIS A C 1
ATOM 736 O O . HIS A 1 97 ? 0.482 -7.117 -19.562 1.00 92.00 97 HIS A O 1
ATOM 742 N N . PRO A 1 98 ? -1.063 -8.513 -20.370 1.00 90.38 98 PRO A N 1
ATOM 743 C CA . PRO A 1 98 ? -1.242 -7.768 -21.620 1.00 90.38 98 PRO A CA 1
ATOM 744 C C . PRO A 1 98 ? -1.897 -6.392 -21.421 1.00 90.38 98 PRO A C 1
ATOM 746 O O . PRO A 1 98 ? -1.920 -5.570 -22.337 1.00 90.38 98 PRO A O 1
ATOM 749 N N . ARG A 1 99 ? -2.476 -6.131 -20.243 1.00 93.75 99 ARG A N 1
ATOM 750 C CA . ARG A 1 99 ? -3.067 -4.835 -19.902 1.00 93.75 99 ARG A CA 1
ATOM 751 C C . ARG A 1 99 ? -2.037 -3.984 -19.175 1.00 93.75 99 ARG A C 1
ATOM 753 O O . ARG A 1 99 ? -1.462 -4.424 -18.189 1.00 93.75 99 ARG A O 1
ATOM 760 N N . ARG A 1 100 ? -1.881 -2.739 -19.625 1.00 91.94 100 ARG A N 1
ATOM 761 C CA . ARG A 1 100 ? -1.052 -1.743 -18.941 1.00 91.94 100 ARG A CA 1
ATOM 762 C C . ARG A 1 100 ? -1.658 -1.407 -17.581 1.00 91.94 100 ARG A C 1
ATOM 764 O O . ARG A 1 100 ? -2.791 -0.935 -17.521 1.00 91.94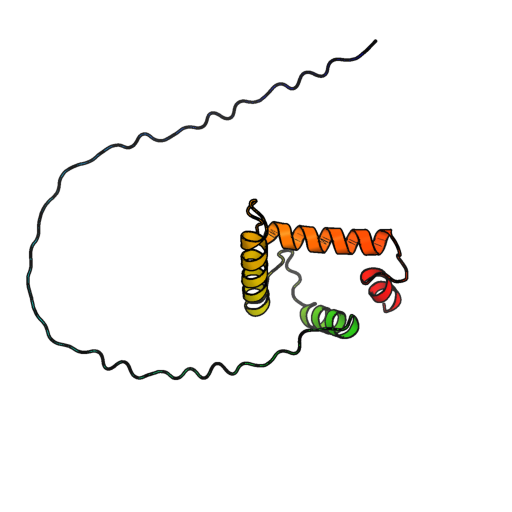 100 ARG A O 1
ATOM 771 N N . ILE A 1 101 ? -0.892 -1.636 -16.522 1.00 94.44 101 ILE A N 1
ATOM 772 C CA . ILE A 1 101 ? -1.225 -1.237 -15.154 1.00 94.44 101 ILE A CA 1
ATOM 773 C C . ILE A 1 101 ? -0.426 0.027 -14.846 1.00 94.44 101 ILE A C 1
ATOM 775 O O . ILE A 1 101 ? 0.789 0.050 -15.029 1.00 94.44 101 ILE A O 1
ATOM 779 N N . SER A 1 102 ? -1.092 1.099 -14.416 1.00 93.62 102 SER A N 1
ATOM 780 C CA . SER A 1 102 ? -0.388 2.320 -14.015 1.00 93.62 102 SER A CA 1
ATOM 781 C C . SER A 1 102 ? 0.081 2.245 -12.558 1.00 93.62 102 SER A C 1
ATOM 783 O O . SER A 1 102 ? -0.478 1.509 -11.744 1.00 93.62 102 SER A O 1
ATOM 785 N N . LYS A 1 103 ? 1.055 3.084 -12.180 1.00 92.94 103 LYS A N 1
ATOM 786 C CA . LYS A 1 103 ? 1.475 3.250 -10.773 1.00 92.94 103 LYS A CA 1
ATOM 787 C C . LYS A 1 103 ? 0.296 3.580 -9.854 1.00 92.94 103 LYS A C 1
ATOM 789 O O . LYS A 1 103 ? 0.193 3.050 -8.753 1.00 92.94 103 LYS A O 1
ATOM 794 N N . ASN A 1 104 ? -0.616 4.433 -10.324 1.00 91.75 104 ASN A N 1
ATOM 795 C CA . ASN A 1 104 ? -1.807 4.811 -9.568 1.00 91.75 104 ASN A CA 1
ATOM 796 C C . ASN A 1 104 ? -2.740 3.618 -9.336 1.00 91.75 104 ASN A C 1
ATOM 798 O O . ASN A 1 104 ? -3.359 3.535 -8.277 1.00 91.75 104 ASN A O 1
ATOM 802 N N . ASP A 1 105 ? -2.828 2.691 -10.291 1.00 92.88 105 ASP A N 1
ATOM 803 C CA . ASP A 1 105 ? -3.640 1.484 -10.136 1.00 92.88 105 ASP A CA 1
ATOM 804 C C . ASP A 1 105 ? -3.041 0.544 -9.088 1.00 92.88 105 ASP A C 1
ATOM 806 O O . ASP A 1 105 ? -3.787 0.013 -8.271 1.00 92.88 105 ASP A O 1
ATOM 810 N N . LEU A 1 106 ? -1.710 0.409 -9.026 1.00 93.50 106 LEU A N 1
ATOM 811 C CA . LEU A 1 106 ? -1.047 -0.360 -7.962 1.00 93.50 106 LEU A CA 1
ATOM 812 C C . LEU A 1 106 ? -1.274 0.235 -6.579 1.00 93.50 106 LEU A C 1
ATOM 814 O O . LEU A 1 106 ? -1.547 -0.489 -5.626 1.00 93.50 106 LEU A O 1
ATOM 818 N N . VAL A 1 107 ? -1.200 1.559 -6.467 1.00 91.69 107 VAL A N 1
ATOM 819 C CA . VAL A 1 107 ? -1.449 2.254 -5.199 1.00 91.69 107 VAL A CA 1
ATOM 820 C C . VAL A 1 107 ? -2.897 2.051 -4.759 1.00 91.69 107 VAL A C 1
ATOM 822 O O . VAL A 1 107 ? -3.154 1.753 -3.594 1.00 91.69 107 VAL A O 1
ATOM 825 N N . ARG A 1 108 ? -3.851 2.150 -5.694 1.00 92.75 108 ARG A N 1
ATOM 826 C CA . ARG A 1 108 ? -5.265 1.846 -5.431 1.00 92.75 108 ARG A CA 1
ATOM 827 C C . ARG A 1 108 ? -5.465 0.390 -5.030 1.00 92.75 108 ARG A C 1
ATOM 829 O O . ARG A 1 108 ? -6.213 0.139 -4.095 1.00 92.75 108 ARG A O 1
ATOM 836 N N . LEU A 1 109 ? -4.793 -0.547 -5.696 1.00 94.56 109 LEU A N 1
ATOM 837 C CA . LEU A 1 109 ? -4.854 -1.967 -5.362 1.00 94.56 109 LEU A CA 1
ATOM 838 C C . LEU A 1 109 ? -4.337 -2.222 -3.942 1.00 94.56 109 LEU A C 1
ATOM 840 O O . LEU A 1 109 ? -5.003 -2.908 -3.176 1.00 94.56 109 LEU A O 1
ATOM 844 N N . GLY A 1 110 ? -3.203 -1.622 -3.572 1.00 93.25 110 GLY A N 1
ATOM 845 C CA . GLY A 1 110 ? -2.651 -1.719 -2.220 1.00 93.25 110 GLY A CA 1
ATOM 846 C C . GLY A 1 110 ? -3.584 -1.136 -1.157 1.00 93.25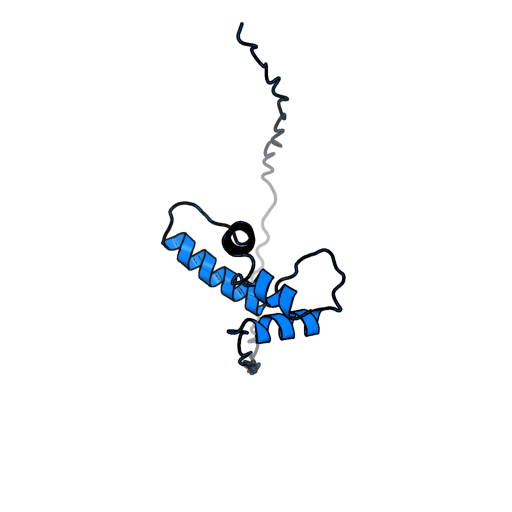 110 GLY A C 1
ATOM 847 O O . GLY A 1 110 ? -3.770 -1.744 -0.107 1.00 93.25 110 GLY A O 1
ATOM 848 N N . LEU A 1 111 ? -4.225 0.003 -1.441 1.00 93.12 111 LEU A N 1
ATOM 849 C CA . LEU A 1 111 ? -5.223 0.590 -0.545 1.00 93.12 111 LEU A CA 1
ATOM 850 C C . LEU A 1 111 ? -6.460 -0.306 -0.398 1.00 93.12 111 LEU A C 1
ATOM 852 O O . LEU A 1 111 ? -6.910 -0.539 0.718 1.00 93.12 111 LEU A O 1
ATOM 856 N N . LEU A 1 112 ? -7.004 -0.814 -1.507 1.00 95.06 112 LEU A N 1
ATOM 857 C CA . LEU A 1 112 ? -8.158 -1.716 -1.483 1.00 95.06 112 LEU A CA 1
ATOM 858 C C . LEU A 1 112 ? -7.840 -3.012 -0.737 1.00 95.06 112 LEU A C 1
ATOM 860 O O . LEU A 1 112 ? -8.670 -3.478 0.035 1.00 95.06 112 LEU A O 1
ATOM 864 N N . TRP A 1 113 ? -6.639 -3.563 -0.925 1.00 96.19 113 TRP A N 1
ATOM 865 C CA . TRP A 1 113 ? -6.167 -4.726 -0.177 1.00 96.19 113 TRP A CA 1
ATOM 866 C C . TRP A 1 113 ? -6.102 -4.441 1.325 1.00 96.19 113 TRP A C 1
ATOM 868 O O . TRP A 1 113 ? -6.616 -5.229 2.109 1.00 96.19 113 TRP A O 1
ATOM 878 N N . LEU A 1 114 ? -5.542 -3.293 1.721 1.00 94.81 114 LEU A N 1
ATOM 879 C CA . LEU A 1 114 ? -5.451 -2.895 3.127 1.00 94.81 114 LEU A CA 1
ATOM 880 C C . LEU A 1 114 ? -6.836 -2.741 3.778 1.00 94.81 114 LEU A C 1
ATOM 882 O O . LEU A 1 114 ? -7.022 -3.128 4.929 1.00 94.81 114 LEU A O 1
ATOM 886 N N . LEU A 1 115 ? -7.802 -2.174 3.050 1.00 95.50 115 LEU A N 1
ATOM 887 C CA . LEU A 1 115 ? -9.181 -2.038 3.524 1.00 95.50 115 LEU A CA 1
ATOM 888 C C . LEU A 1 115 ? -9.875 -3.398 3.633 1.00 95.50 115 LEU A C 1
ATOM 890 O O . LEU A 1 115 ? -10.500 -3.674 4.650 1.00 95.50 115 LEU A O 1
ATOM 894 N N . ALA A 1 116 ? -9.717 -4.259 2.627 1.00 96.12 116 ALA A N 1
ATOM 895 C CA . ALA A 1 116 ? -10.286 -5.602 2.643 1.00 96.12 116 ALA A CA 1
ATOM 896 C C . ALA A 1 116 ? -9.709 -6.466 3.781 1.00 96.12 116 ALA A C 1
ATOM 898 O O . ALA A 1 116 ? -10.458 -7.197 4.421 1.00 96.12 116 ALA A O 1
ATOM 899 N N . ASP A 1 117 ? -8.403 -6.357 4.060 1.00 96.25 117 ASP A N 1
ATOM 900 C CA . ASP A 1 117 ? -7.741 -7.009 5.202 1.00 96.25 117 ASP A CA 1
ATOM 901 C C . ASP A 1 117 ? -8.370 -6.569 6.534 1.00 96.25 117 ASP A C 1
ATOM 903 O O . ASP A 1 117 ? -8.716 -7.406 7.366 1.00 96.25 117 ASP A O 1
ATOM 907 N N . TYR A 1 118 ? -8.601 -5.262 6.705 1.00 96.44 118 TYR A N 1
ATOM 908 C CA . TYR A 1 118 ? -9.253 -4.711 7.897 1.00 96.44 118 TYR A CA 1
ATOM 909 C C . TYR A 1 118 ? -10.715 -5.141 8.047 1.00 96.44 118 TYR A C 1
ATOM 911 O O . TYR A 1 118 ? -11.150 -5.450 9.152 1.00 96.44 118 TYR A O 1
ATOM 919 N N . GLU A 1 119 ? -11.481 -5.171 6.958 1.00 97.12 119 GLU A N 1
ATOM 920 C CA . GLU A 1 119 ? -12.880 -5.609 6.988 1.00 97.12 119 GLU A CA 1
ATOM 921 C C . GLU A 1 119 ? -13.021 -7.106 7.296 1.00 97.12 119 GLU A C 1
ATOM 923 O O . GLU A 1 119 ? -13.991 -7.508 7.938 1.00 97.12 119 GLU A O 1
ATOM 928 N N . ALA A 1 120 ? -12.068 -7.926 6.843 1.00 97.56 120 ALA A N 1
ATOM 929 C CA . ALA A 1 120 ? -12.087 -9.368 7.058 1.00 97.56 120 ALA A CA 1
ATOM 930 C C . ALA A 1 120 ? -11.737 -9.756 8.502 1.00 97.56 120 ALA A C 1
ATOM 932 O O . ALA A 1 120 ? -12.408 -10.614 9.077 1.00 97.56 120 ALA A O 1
ATOM 933 N N . ASP A 1 121 ? -10.705 -9.137 9.082 1.00 97.25 121 ASP A N 1
ATOM 934 C CA . ASP A 1 121 ? -10.285 -9.373 10.467 1.00 97.25 121 ASP A CA 1
ATOM 935 C C . ASP A 1 121 ? -9.776 -8.067 11.112 1.00 97.25 121 ASP A C 1
ATOM 937 O O . ASP A 1 121 ? -8.580 -7.747 11.058 1.00 97.25 121 ASP A O 1
ATOM 941 N N . PRO A 1 122 ? -10.674 -7.285 11.740 1.00 95.38 122 PRO A N 1
ATOM 942 C CA . PRO A 1 122 ? -10.319 -6.001 12.329 1.00 95.38 122 PRO A CA 1
ATOM 943 C C . PRO A 1 122 ? -9.266 -6.090 13.431 1.00 95.38 122 PRO A C 1
ATOM 945 O O . PRO A 1 122 ? -8.588 -5.097 13.656 1.00 95.38 122 PRO A O 1
ATOM 948 N N . ASP A 1 123 ? -9.100 -7.236 14.096 1.00 95.62 123 ASP A N 1
ATOM 949 C CA . ASP A 1 123 ? -8.169 -7.383 15.219 1.00 95.62 123 ASP A CA 1
ATOM 950 C C . ASP A 1 123 ? -6.766 -7.799 14.743 1.00 95.62 123 ASP A C 1
ATOM 952 O O . ASP A 1 123 ? -5.755 -7.327 15.274 1.00 95.62 123 ASP A O 1
ATOM 956 N N . GLN A 1 124 ? -6.682 -8.655 13.716 1.00 93.31 124 GLN A N 1
ATOM 957 C CA . GLN A 1 124 ? -5.405 -9.153 13.175 1.00 93.31 124 GLN A CA 1
ATOM 958 C C . GLN A 1 124 ? -4.842 -8.310 12.028 1.00 93.31 124 GLN A C 1
ATOM 960 O O . GLN A 1 124 ? -3.630 -8.341 11.764 1.00 93.31 124 GLN A O 1
ATOM 965 N N . SER A 1 125 ? -5.697 -7.559 11.336 1.00 93.31 125 SER A N 1
ATOM 966 C CA . SER A 1 125 ? -5.294 -6.730 10.202 1.00 93.31 125 SER A CA 1
ATOM 967 C C . SER A 1 125 ? -4.188 -5.741 10.563 1.00 93.31 125 SER A C 1
ATOM 969 O O . SER A 1 125 ? -3.961 -5.384 11.728 1.00 93.31 125 SER A O 1
ATOM 971 N N . LEU A 1 126 ? -3.459 -5.266 9.549 1.00 88.81 126 LEU A N 1
ATOM 972 C CA . LEU A 1 126 ? -2.421 -4.253 9.780 1.00 88.81 126 LEU A CA 1
ATOM 973 C C . LEU A 1 126 ? -3.006 -3.006 10.461 1.00 88.81 126 LEU A C 1
ATOM 975 O O . LEU A 1 126 ? -2.421 -2.507 11.416 1.00 88.81 126 LEU A O 1
ATOM 979 N N . VAL A 1 127 ? -4.166 -2.529 10.002 1.00 90.81 127 VAL A N 1
ATOM 980 C CA . VAL A 1 127 ? -4.833 -1.345 10.566 1.00 90.81 127 VAL A CA 1
ATOM 981 C C . VAL A 1 127 ? -5.318 -1.606 11.994 1.00 90.81 127 VAL A C 1
ATOM 983 O O . VAL A 1 127 ? -5.089 -0.768 12.861 1.00 90.81 127 VAL A O 1
ATOM 986 N N . GLY A 1 128 ? -5.892 -2.777 12.274 1.00 92.00 128 GLY A N 1
ATOM 987 C CA . GLY A 1 128 ? -6.301 -3.193 13.618 1.00 92.00 128 GLY A CA 1
ATOM 988 C C . GLY A 1 128 ? -5.184 -3.172 14.649 1.00 92.00 128 GLY A C 1
ATOM 989 O O . GLY A 1 128 ? -5.283 -2.566 15.720 1.00 92.00 128 GLY A O 1
ATOM 990 N N . ARG A 1 129 ? -4.051 -3.769 14.273 1.00 89.69 129 ARG A N 1
ATOM 991 C CA . ARG A 1 129 ? -2.829 -3.770 15.087 1.00 89.69 129 ARG A CA 1
ATOM 992 C C . ARG A 1 129 ? -2.259 -2.373 15.300 1.00 89.69 129 ARG A C 1
ATOM 994 O O . ARG A 1 129 ? -1.607 -2.131 16.310 1.00 89.69 129 ARG A O 1
ATOM 1001 N N . LEU A 1 130 ? -2.474 -1.454 14.360 1.00 87.31 130 LEU A N 1
ATOM 1002 C CA . LEU A 1 130 ? -2.108 -0.053 14.548 1.00 87.31 130 LEU A CA 1
ATOM 1003 C C . LEU A 1 130 ? -3.076 0.655 15.502 1.00 87.31 130 LEU A C 1
ATOM 1005 O O . LEU A 1 130 ? -2.609 1.372 16.379 1.00 87.31 130 LEU A O 1
ATOM 1009 N N . LEU A 1 131 ? -4.387 0.430 15.377 1.00 88.25 131 LEU A N 1
ATOM 1010 C CA . LEU A 1 131 ? -5.407 1.052 16.230 1.00 88.25 131 LEU A CA 1
ATOM 1011 C C . LEU A 1 131 ? -5.290 0.638 17.698 1.00 88.25 131 LEU A C 1
ATOM 1013 O O . LEU A 1 131 ? -5.423 1.483 18.568 1.00 88.25 131 LEU A O 1
ATOM 1017 N N . THR A 1 132 ? -4.991 -0.630 17.980 1.00 88.00 132 THR A N 1
ATOM 1018 C CA . THR A 1 132 ? -4.811 -1.141 19.357 1.00 88.00 132 THR A CA 1
ATOM 1019 C C . THR A 1 132 ? -3.560 -0.612 20.063 1.00 88.00 132 THR A C 1
ATOM 1021 O O . THR A 1 132 ? -3.415 -0.784 21.273 1.00 88.00 132 THR A O 1
ATOM 1024 N N . ARG A 1 133 ? -2.633 0.005 19.323 1.00 78.19 133 ARG A N 1
ATOM 1025 C CA . ARG A 1 133 ? -1.389 0.573 19.862 1.00 78.19 133 ARG A CA 1
ATOM 1026 C C . ARG A 1 133 ? -1.488 2.066 20.184 1.00 78.19 133 ARG A C 1
ATOM 1028 O O . ARG A 1 133 ? -0.538 2.595 20.764 1.00 78.19 133 ARG A O 1
ATOM 1035 N N . PHE A 1 134 ? -2.585 2.719 19.804 1.00 65.06 134 PHE A N 1
ATOM 1036 C CA . PHE A 1 134 ? -2.914 4.102 20.159 1.00 65.06 134 PHE A CA 1
ATOM 1037 C C . PHE A 1 134 ? -3.970 4.138 21.263 1.00 65.06 134 PHE A C 1
ATOM 1039 O O . PHE A 1 134 ? -3.896 5.083 22.079 1.00 65.06 134 PHE A O 1
#

Sequence (134 aa):
MPKRISLQGKGVDLFFPSAAEDPARARSESSGPADAAPQHAPSATRSIMHARTHPTSADDLLRALSAKQRLASSTFRFQPDELERLDVIVDELSHAHPRRISKNDLVRLGLLWLLADYEADPDQSLVGRLLTRF

Secondary structure (DSSP, 8-state):
-PPPP----------PPP--------------------------------------SHHHHHHHHHHTTT---SS----HHHHHHHHHHHHHHHHH-SSPPPHHHHHHHHHHHHHHHHHH-TTTSHHHHHHTT-

Radius of gyration: 27.34 Å; chains: 1; bounding box: 83×39×67 Å

pLDDT: mean 73.23, std 17.85, range [43.22, 97.56]